Protein AF-A0A5B0Q9Y4-F1 (afdb_monomer)

Mean predicted aligned error: 6.1 Å

Sequence (51 aa):
MIPHKLEPSRSCMIGDRLDTDIAFGINGSLSTLLVLTGVITRADISQPQAK

Radius of gyration: 13.21 Å; Cα contacts (8 Å, |Δi|>4): 65; chains: 1; bounding box: 38×21×26 Å

InterPro domains:
  IPR023214 HAD superfamily [G3DSA:3.40.50.1000] (2-51)
  IPR036412 HAD-like superfamily [SSF56784] (5-49)

Solvent-accessible surface area (backbone atoms only — not comparable to full-atom values): 3226 Å² total; per-residue (Å²): 134,84,78,78,91,74,57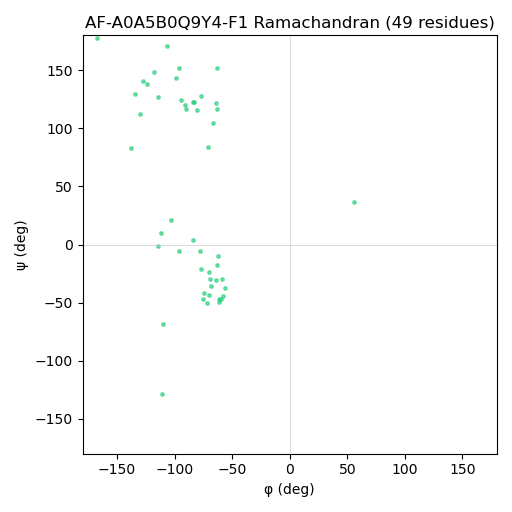,43,92,82,38,70,35,73,33,30,44,65,86,53,41,42,43,47,13,55,77,63,59,26,46,64,46,82,44,65,86,58,80,39,42,77,72,58,71,74,44,98,70,77,124

pLDDT: mean 87.04, std 15.75, range [38.69, 97.88]

Secondary structure (DSSP, 8-state):
-------GGG-EEEES-IIIIIHHHHHTT-EEEE-SSSS--HHHHT-S---

Nearest PDB structures (foldseek):
  3qgm-assembly1_B  TM=9.639E-01  e=8.220E-02  Archaeoglobus fulgidus
  1ys9-assembly1_A  TM=8.353E-01  e=1.563E-01  Streptococcus pyogenes M1 GAS
  6nq4-assembly2_B  TM=8.518E-01  e=7.003E-01  Brucella suis 1330

Foldseek 3Di:
DPDDPDDQAPAEFEEADCVPGVVCNVVVSHHYDHDQPDDNHPVCVPDPDPD

Structure (mmCIF, N/CA/C/O backbone):
data_AF-A0A5B0Q9Y4-F1
#
_entry.id   AF-A0A5B0Q9Y4-F1
#
loop_
_atom_site.group_PDB
_atom_site.id
_atom_site.type_symbol
_atom_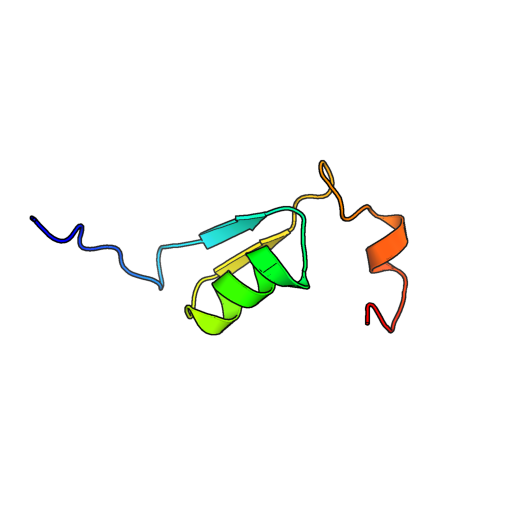site.label_atom_id
_atom_site.label_alt_id
_atom_site.label_comp_id
_atom_site.label_asym_id
_atom_site.label_entity_id
_atom_site.label_seq_id
_atom_site.pdbx_PDB_ins_code
_atom_site.Cartn_x
_atom_site.Cartn_y
_atom_site.Cartn_z
_atom_site.occupancy
_atom_site.B_iso_or_equiv
_atom_site.auth_seq_id
_atom_site.auth_comp_id
_atom_site.auth_asym_id
_atom_site.auth_atom_id
_atom_site.pdbx_PDB_model_num
ATOM 1 N N . MET A 1 1 ? 21.839 12.549 -14.642 1.00 50.25 1 MET A N 1
ATOM 2 C CA . MET A 1 1 ? 21.097 11.806 -13.602 1.00 50.25 1 MET A CA 1
ATOM 3 C C . MET A 1 1 ? 21.585 10.369 -13.672 1.00 50.25 1 MET A C 1
ATOM 5 O O . MET A 1 1 ? 21.432 9.765 -14.725 1.00 50.25 1 MET A O 1
ATOM 9 N N . ILE A 1 2 ? 22.292 9.870 -12.657 1.00 55.94 2 ILE A N 1
ATOM 10 C CA . ILE A 1 2 ? 22.742 8.471 -12.649 1.00 55.94 2 ILE A CA 1
ATOM 11 C C . ILE A 1 2 ? 21.534 7.648 -12.194 1.00 55.94 2 ILE A C 1
ATOM 13 O O . ILE A 1 2 ? 21.073 7.873 -11.075 1.00 55.94 2 ILE A O 1
ATOM 17 N N . PRO A 1 3 ? 20.966 6.763 -13.028 1.00 68.88 3 PRO A N 1
ATOM 18 C CA . PRO A 1 3 ? 19.866 5.924 -12.589 1.00 68.88 3 PRO A CA 1
ATOM 19 C C . PRO A 1 3 ? 20.373 5.009 -11.474 1.00 68.88 3 PRO A C 1
ATOM 21 O O . PRO A 1 3 ? 21.332 4.255 -11.657 1.00 68.88 3 PRO A O 1
ATOM 24 N N . HIS A 1 4 ? 19.743 5.087 -10.304 1.00 73.12 4 HIS A N 1
ATOM 25 C CA . HIS A 1 4 ? 19.934 4.074 -9.279 1.00 73.12 4 HIS A CA 1
ATOM 26 C C . HIS A 1 4 ? 19.415 2.750 -9.851 1.00 73.12 4 HIS A C 1
ATOM 28 O O . HIS A 1 4 ? 18.237 2.638 -10.186 1.00 73.12 4 HIS A O 1
ATOM 34 N N . LYS A 1 5 ? 20.302 1.761 -10.020 1.00 81.75 5 LYS A N 1
ATOM 35 C CA . LYS A 1 5 ? 19.927 0.401 -10.430 1.00 81.75 5 LYS A CA 1
ATOM 36 C C . LYS A 1 5 ? 19.211 -0.288 -9.267 1.00 81.75 5 LYS A C 1
ATOM 38 O O . LYS A 1 5 ? 19.845 -0.957 -8.454 1.00 81.75 5 LYS A O 1
ATOM 43 N N . LEU A 1 6 ? 17.911 -0.045 -9.155 1.00 85.69 6 LEU A N 1
ATOM 44 C CA . LEU A 1 6 ? 17.033 -0.720 -8.208 1.00 85.69 6 LEU A CA 1
ATOM 45 C C . LEU A 1 6 ? 16.373 -1.899 -8.918 1.00 85.69 6 LEU A C 1
ATOM 47 O O . LEU A 1 6 ? 15.739 -1.726 -9.954 1.00 85.69 6 LEU A O 1
ATOM 51 N N . GLU A 1 7 ? 16.533 -3.091 -8.352 1.00 90.69 7 GLU A N 1
ATOM 52 C CA . GLU A 1 7 ? 15.914 -4.316 -8.855 1.00 90.69 7 GLU A CA 1
ATOM 53 C C . GLU A 1 7 ? 14.543 -4.494 -8.178 1.00 90.69 7 GLU A C 1
ATOM 55 O O . GLU A 1 7 ? 14.505 -4.667 -6.951 1.00 90.69 7 GLU A O 1
ATOM 60 N N . PRO A 1 8 ? 13.416 -4.475 -8.919 1.00 91.44 8 PRO A N 1
ATOM 61 C CA . PRO A 1 8 ? 12.075 -4.614 -8.338 1.00 91.44 8 PRO A CA 1
ATOM 62 C C . PRO A 1 8 ? 11.904 -5.898 -7.519 1.00 91.44 8 PRO A C 1
ATOM 64 O O . PRO A 1 8 ? 11.334 -5.875 -6.434 1.00 91.44 8 PRO A O 1
ATOM 67 N N . SER A 1 9 ? 12.515 -6.996 -7.975 1.00 93.75 9 SER A N 1
ATOM 68 C CA . SER A 1 9 ? 12.514 -8.304 -7.300 1.00 93.75 9 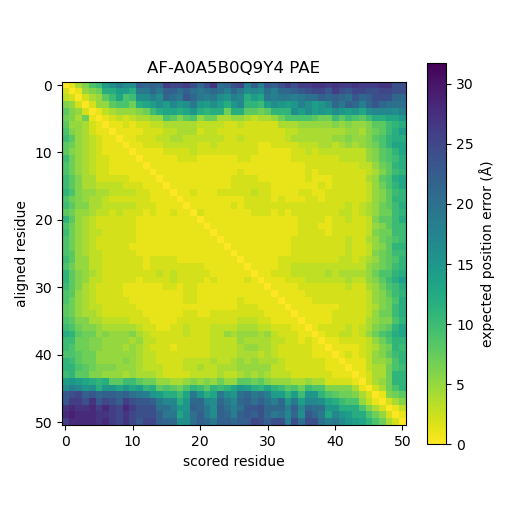SER A CA 1
ATOM 69 C C . SER A 1 9 ? 13.190 -8.304 -5.925 1.00 93.75 9 SER A C 1
ATOM 71 O O . SER A 1 9 ? 12.987 -9.223 -5.135 1.00 93.75 9 SER A O 1
ATOM 73 N N . ARG A 1 10 ? 14.003 -7.284 -5.631 1.00 94.19 10 ARG A N 1
ATOM 74 C CA . ARG A 1 10 ? 14.698 -7.089 -4.351 1.00 94.19 10 ARG A CA 1
ATOM 75 C C . ARG A 1 10 ? 14.169 -5.880 -3.579 1.00 94.19 10 ARG A C 1
ATOM 77 O O . ARG A 1 10 ? 14.785 -5.470 -2.598 1.00 94.19 10 ARG A O 1
ATOM 84 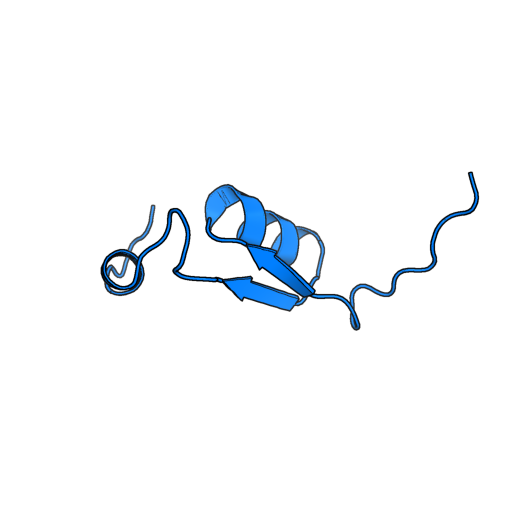N N . SER A 1 11 ? 13.063 -5.304 -4.037 1.00 94.31 11 SER A N 1
ATOM 85 C CA . SER A 1 11 ? 12.465 -4.091 -3.492 1.00 94.31 11 SER A CA 1
ATOM 86 C C . SER A 1 11 ? 11.064 -4.389 -2.949 1.00 94.31 11 SER A C 1
ATOM 88 O O . SER A 1 11 ? 10.357 -5.266 -3.447 1.00 94.31 11 SER A O 1
ATOM 90 N N . CYS A 1 12 ? 10.662 -3.663 -1.906 1.00 97.00 12 CYS A N 1
ATOM 91 C CA . CYS A 1 12 ? 9.363 -3.822 -1.260 1.00 97.00 12 CYS A CA 1
ATOM 92 C C . CYS A 1 12 ? 8.726 -2.449 -1.025 1.00 97.00 12 CYS A C 1
ATOM 94 O O . CYS A 1 12 ? 9.373 -1.559 -0.473 1.00 97.00 12 CYS A O 1
ATOM 96 N N . MET A 1 13 ? 7.472 -2.286 -1.441 1.00 97.75 13 MET A N 1
ATOM 97 C CA . MET A 1 13 ? 6.655 -1.115 -1.148 1.00 97.75 13 MET A CA 1
ATOM 98 C C . MET A 1 13 ? 6.003 -1.282 0.223 1.00 97.75 13 MET A C 1
ATOM 100 O O . MET A 1 13 ? 5.281 -2.252 0.456 1.00 97.75 13 MET A O 1
ATOM 104 N N . ILE A 1 14 ? 6.255 -0.338 1.127 1.00 97.88 14 ILE A N 1
ATOM 105 C CA . ILE A 1 14 ? 5.703 -0.331 2.484 1.00 97.88 14 ILE A CA 1
ATOM 106 C C . ILE A 1 14 ? 4.769 0.866 2.602 1.00 97.88 14 ILE A C 1
ATOM 108 O O . ILE A 1 14 ? 5.188 1.987 2.320 1.00 97.88 14 ILE A O 1
ATOM 112 N N . GLY A 1 15 ? 3.535 0.639 3.039 1.00 97.75 15 GLY A N 1
ATOM 113 C CA . GLY A 1 15 ? 2.563 1.715 3.203 1.00 97.75 15 GLY A CA 1
ATOM 114 C C . GLY A 1 15 ? 1.338 1.292 3.992 1.00 97.75 15 GLY A C 1
ATOM 1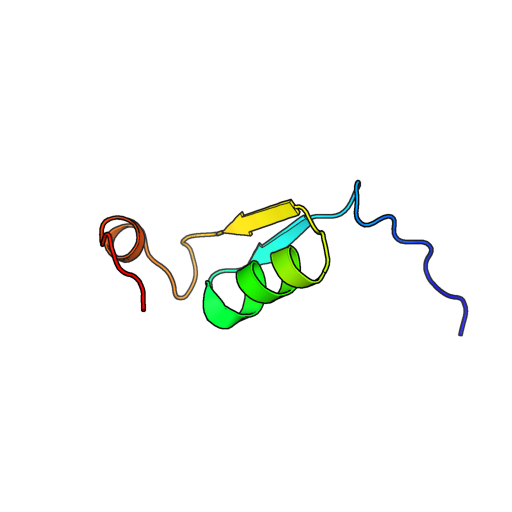15 O O . GLY A 1 15 ? 1.231 0.145 4.425 1.00 97.75 15 GLY A O 1
ATOM 116 N N . ASP A 1 16 ? 0.437 2.236 4.216 1.00 96.81 16 ASP A N 1
ATOM 117 C CA . ASP A 1 16 ? -0.725 2.088 5.089 1.00 96.81 16 ASP A CA 1
ATOM 118 C C . ASP A 1 16 ? -2.057 2.155 4.337 1.00 96.81 16 ASP A C 1
ATOM 120 O O . ASP A 1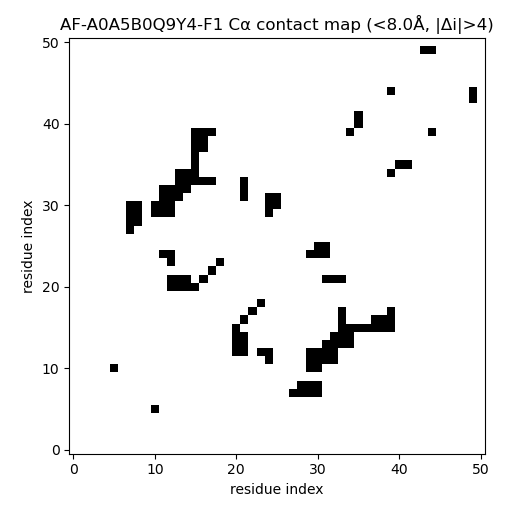 16 ? -3.102 1.998 4.963 1.00 96.81 16 ASP A O 1
ATOM 124 N N . ARG A 1 17 ? -2.042 2.365 3.014 1.00 95.50 17 ARG A N 1
ATOM 125 C CA . ARG A 1 17 ? -3.243 2.465 2.171 1.00 95.50 17 ARG A CA 1
ATOM 126 C C . ARG A 1 17 ? -3.237 1.461 1.021 1.00 95.50 17 ARG A C 1
ATOM 128 O O . ARG A 1 17 ? -2.228 1.263 0.345 1.00 95.50 17 ARG A O 1
ATOM 135 N N . LEU A 1 18 ? -4.393 0.847 0.768 1.00 94.81 18 LEU A N 1
ATOM 136 C CA . LEU A 1 18 ? -4.550 -0.157 -0.291 1.00 94.81 18 LEU A CA 1
ATOM 137 C C . LEU A 1 18 ? -4.577 0.460 -1.697 1.00 94.81 18 LEU A C 1
ATOM 139 O O . LEU A 1 18 ? -3.960 -0.074 -2.616 1.00 94.81 18 LEU A O 1
ATOM 143 N N . ASP A 1 19 ? -5.277 1.579 -1.853 1.00 95.25 19 ASP A N 1
ATOM 144 C CA . ASP A 1 19 ? -5.555 2.255 -3.124 1.00 95.25 19 ASP A CA 1
ATOM 145 C C . ASP A 1 19 ? -4.369 3.061 -3.668 1.00 95.25 19 ASP A C 1
ATOM 147 O O . ASP A 1 19 ? -4.298 3.313 -4.872 1.00 95.25 19 ASP A O 1
ATOM 151 N 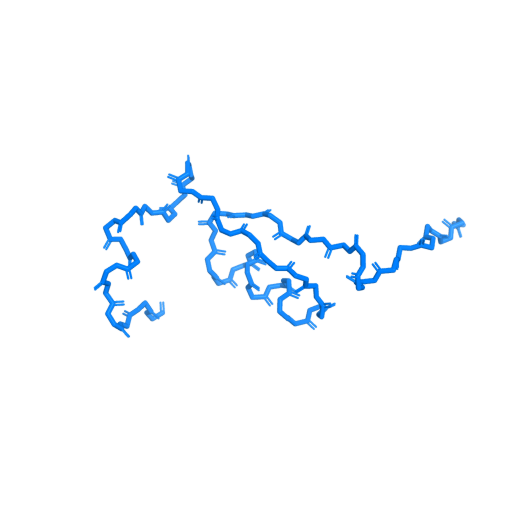N . THR A 1 20 ? -3.416 3.425 -2.806 1.00 95.31 20 THR A N 1
ATOM 152 C CA . THR A 1 20 ? -2.189 4.123 -3.202 1.00 95.31 20 THR A CA 1
ATOM 153 C C . THR A 1 20 ? -0.965 3.233 -3.079 1.00 95.31 20 THR A C 1
ATOM 155 O O . THR A 1 20 ? -0.392 2.855 -4.094 1.00 95.31 20 THR A O 1
ATOM 158 N N . ASP A 1 21 ? -0.558 2.870 -1.864 1.00 97.50 21 ASP A N 1
ATOM 159 C CA . ASP A 1 21 ? 0.760 2.277 -1.631 1.00 97.50 21 ASP A CA 1
ATOM 160 C C . ASP A 1 21 ? 0.821 0.851 -2.164 1.00 97.50 21 ASP A C 1
ATOM 162 O O . ASP A 1 21 ? 1.711 0.491 -2.935 1.00 97.50 21 ASP A O 1
ATOM 166 N N . ILE A 1 22 ? -0.167 0.040 -1.788 1.00 96.69 22 ILE A N 1
ATOM 167 C CA . ILE A 1 22 ? -0.228 -1.360 -2.203 1.00 96.69 22 ILE A CA 1
ATOM 168 C C . ILE A 1 22 ? -0.543 -1.455 -3.697 1.00 96.69 22 ILE A C 1
ATOM 170 O O . ILE A 1 22 ? 0.138 -2.190 -4.412 1.00 96.69 22 ILE A O 1
ATOM 174 N N . ALA A 1 23 ? -1.492 -0.660 -4.199 1.00 96.88 23 ALA A N 1
ATOM 175 C CA . ALA A 1 23 ? -1.771 -0.566 -5.629 1.00 96.88 23 ALA A CA 1
ATOM 176 C C . ALA A 1 23 ? -0.533 -0.141 -6.439 1.00 96.88 23 ALA A C 1
ATOM 178 O O . ALA A 1 23 ? -0.235 -0.751 -7.466 1.00 96.88 23 ALA A O 1
ATOM 179 N N . PHE A 1 24 ? 0.229 0.853 -5.973 1.00 97.50 24 PHE A N 1
ATOM 180 C CA . PHE A 1 24 ? 1.481 1.268 -6.605 1.00 97.50 24 PHE A CA 1
ATOM 181 C C . PHE A 1 24 ? 2.508 0.136 -6.618 1.00 97.50 24 PHE A C 1
ATOM 183 O O . PHE A 1 24 ? 3.096 -0.141 -7.661 1.00 97.50 24 PHE A O 1
ATOM 190 N N . GLY A 1 25 ? 2.702 -0.543 -5.484 1.00 96.75 25 GLY A N 1
ATOM 191 C CA . GLY A 1 25 ? 3.637 -1.657 -5.380 1.00 96.75 25 GLY A CA 1
ATOM 192 C C . GLY A 1 25 ? 3.291 -2.803 -6.332 1.00 96.75 25 GLY A C 1
ATOM 193 O O . GLY A 1 25 ? 4.155 -3.249 -7.084 1.00 96.75 25 GLY A O 1
ATOM 194 N N . ILE A 1 26 ? 2.020 -3.209 -6.382 1.00 96.00 26 ILE A N 1
ATOM 195 C CA . ILE A 1 26 ? 1.534 -4.248 -7.301 1.00 96.00 26 ILE A CA 1
ATOM 196 C C . ILE A 1 26 ? 1.736 -3.821 -8.762 1.00 96.00 26 ILE A C 1
ATOM 198 O O . ILE A 1 26 ? 2.329 -4.567 -9.543 1.00 96.00 26 ILE A O 1
ATOM 202 N N . ASN A 1 27 ? 1.313 -2.607 -9.131 1.00 96.81 27 ASN A N 1
ATOM 203 C CA . ASN A 1 27 ? 1.455 -2.090 -10.497 1.00 96.81 27 ASN A CA 1
ATOM 204 C C . ASN A 1 27 ? 2.928 -1.927 -10.912 1.00 96.81 27 ASN A C 1
ATOM 206 O O . ASN A 1 27 ? 3.270 -2.086 -12.082 1.00 96.81 27 ASN A O 1
ATOM 210 N N . GLY A 1 28 ? 3.807 -1.640 -9.950 1.00 94.44 28 GLY A N 1
ATOM 211 C CA . GLY A 1 28 ? 5.254 -1.541 -10.124 1.00 94.44 28 GLY A CA 1
ATOM 212 C C . GLY A 1 28 ? 6.001 -2.876 -10.053 1.00 94.44 28 GLY A C 1
ATOM 213 O O . GLY A 1 28 ? 7.229 -2.868 -10.107 1.00 94.44 28 GLY A O 1
ATOM 214 N N . SER A 1 29 ? 5.302 -4.013 -9.929 1.00 94.94 29 SER A N 1
ATOM 215 C CA . SER A 1 29 ? 5.907 -5.347 -9.752 1.00 94.94 29 SER A CA 1
ATOM 216 C C . SER A 1 29 ? 6.856 -5.442 -8.545 1.00 94.94 29 SER A C 1
ATOM 218 O O . SER A 1 29 ? 7.883 -6.121 -8.588 1.00 94.94 29 SER A O 1
ATOM 220 N N . LEU A 1 30 ? 6.513 -4.745 -7.463 1.00 96.94 30 LEU A N 1
ATOM 221 C CA . LEU A 1 30 ? 7.195 -4.795 -6.175 1.00 96.94 30 LEU A CA 1
ATOM 222 C C . LEU A 1 30 ? 6.482 -5.779 -5.246 1.00 96.94 30 LEU A C 1
ATOM 224 O O . LEU A 1 30 ? 5.265 -5.954 -5.308 1.00 96.94 30 LEU A O 1
ATOM 228 N N . SER A 1 31 ? 7.230 -6.366 -4.311 1.00 97.56 31 SER A N 1
ATOM 229 C CA . SER A 1 31 ? 6.590 -6.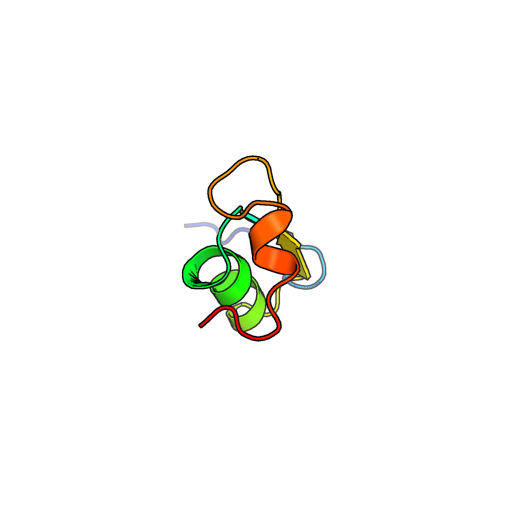933 -3.118 1.00 97.56 31 SER A CA 1
ATOM 230 C C . SER A 1 31 ? 5.916 -5.810 -2.325 1.00 97.56 31 SER A C 1
ATOM 232 O O . SER A 1 31 ? 6.376 -4.670 -2.371 1.00 97.56 31 SER A O 1
ATOM 234 N N . THR A 1 32 ? 4.849 -6.109 -1.586 1.00 97.69 32 THR A N 1
ATOM 235 C CA . THR A 1 32 ? 4.122 -5.099 -0.802 1.00 97.69 32 THR A CA 1
ATOM 236 C C . THR A 1 32 ? 3.965 -5.518 0.653 1.00 97.69 32 THR A C 1
ATOM 238 O O . THR A 1 32 ? 3.658 -6.677 0.929 1.00 97.69 32 THR A O 1
ATOM 241 N N . LEU A 1 33 ? 4.109 -4.572 1.580 1.00 97.75 33 LEU A N 1
ATOM 242 C CA . LEU A 1 33 ? 3.888 -4.768 3.009 1.00 97.75 33 LEU A CA 1
ATOM 243 C C . LEU A 1 33 ? 2.969 -3.666 3.542 1.00 97.75 33 LEU A C 1
ATOM 245 O O . LEU A 1 33 ? 3.346 -2.497 3.606 1.00 97.75 33 LEU A O 1
ATOM 249 N N . LEU A 1 34 ? 1.761 -4.064 3.939 1.00 97.06 34 LEU A N 1
ATOM 250 C CA . LEU A 1 34 ? 0.780 -3.177 4.552 1.00 97.06 34 LEU A CA 1
ATOM 251 C C . LEU A 1 34 ? 1.063 -3.038 6.051 1.00 97.06 34 LEU A C 1
ATOM 253 O O . LEU A 1 34 ? 1.064 -4.034 6.780 1.00 97.06 34 LEU A O 1
ATOM 257 N N . VAL A 1 35 ? 1.270 -1.811 6.521 1.00 96.81 35 VAL A N 1
ATOM 258 C CA . VAL A 1 35 ? 1.387 -1.502 7.951 1.00 96.81 35 VAL A CA 1
ATOM 259 C C . VAL A 1 35 ? 0.067 -0.969 8.498 1.00 96.81 35 VAL A C 1
ATOM 261 O O . VAL A 1 35 ? -0.642 -0.226 7.832 1.00 96.81 35 VAL A O 1
ATOM 264 N N . LEU A 1 36 ? -0.255 -1.336 9.741 1.00 95.81 36 LEU A N 1
ATOM 265 C CA . LEU A 1 36 ? -1.541 -1.006 10.385 1.00 95.81 36 LEU A CA 1
ATOM 266 C C . LEU A 1 36 ? -1.430 0.141 11.391 1.00 95.81 36 LEU A C 1
ATOM 268 O O . LEU A 1 36 ? -2.214 0.242 12.332 1.00 95.81 36 LEU A O 1
ATOM 272 N N . THR A 1 37 ? -0.380 0.943 11.246 1.00 93.56 37 THR A N 1
ATOM 273 C CA . THR A 1 37 ? -0.089 2.107 12.089 1.00 93.56 37 THR A CA 1
ATOM 274 C C . THR A 1 37 ? -0.581 3.413 11.471 1.00 93.56 37 THR A C 1
ATOM 276 O O . THR A 1 37 ? -0.444 4.456 12.102 1.00 93.56 37 THR A O 1
ATOM 279 N N . GLY A 1 38 ? -1.090 3.365 10.238 1.00 92.62 38 GLY A N 1
ATOM 280 C CA . GLY A 1 38 ? -1.618 4.515 9.515 1.00 92.62 38 GLY A CA 1
ATOM 281 C C . GLY A 1 38 ? -3.129 4.420 9.339 1.00 92.62 38 GLY A C 1
ATOM 282 O O . GLY A 1 38 ? -3.866 4.234 10.304 1.00 92.62 38 GLY A O 1
ATOM 283 N N . VAL A 1 39 ? -3.579 4.589 8.103 1.00 93.94 39 VAL A N 1
ATOM 284 C CA . VAL A 1 39 ? -4.987 4.750 7.735 1.00 93.94 39 VAL A CA 1
ATOM 285 C C . VAL A 1 39 ? -5.741 3.437 7.792 1.00 93.94 39 VAL A C 1
ATOM 287 O O . VAL A 1 39 ? -6.828 3.399 8.363 1.00 93.94 39 VAL A O 1
ATOM 290 N N . ILE A 1 40 ? -5.180 2.369 7.223 1.00 92.69 40 ILE A N 1
ATOM 291 C CA . ILE A 1 40 ? -5.786 1.046 7.326 1.00 92.69 40 ILE A CA 1
ATOM 292 C C . ILE A 1 40 ? -5.509 0.468 8.710 1.00 92.69 40 ILE A C 1
ATOM 294 O O . ILE A 1 40 ? -4.369 0.364 9.165 1.00 92.69 40 ILE A O 1
ATOM 298 N N . THR A 1 41 ? -6.577 0.039 9.369 1.00 92.31 41 THR A N 1
ATOM 299 C CA . THR A 1 41 ? -6.548 -0.612 10.673 1.00 92.31 41 THR A CA 1
ATOM 300 C C . THR A 1 41 ? -6.841 -2.106 10.544 1.00 92.31 41 THR A C 1
ATOM 302 O O . THR A 1 41 ? -7.265 -2.617 9.507 1.00 92.31 41 THR A O 1
ATOM 305 N N . ARG A 1 42 ? -6.659 -2.850 11.642 1.00 90.88 42 ARG A N 1
ATOM 306 C CA . ARG A 1 42 ? -7.024 -4.278 11.695 1.00 90.88 42 ARG A CA 1
ATOM 307 C C . ARG A 1 42 ? -8.508 -4.529 11.406 1.00 90.88 42 ARG A C 1
ATOM 309 O O . ARG A 1 42 ? -8.832 -5.599 10.900 1.00 90.88 42 ARG A O 1
ATOM 316 N N . ALA A 1 43 ? -9.390 -3.584 11.738 1.00 89.56 43 ALA A N 1
ATOM 317 C CA . ALA A 1 43 ? -10.827 -3.737 11.519 1.00 89.56 43 ALA A CA 1
ATOM 318 C C . ALA A 1 43 ? -11.176 -3.734 10.022 1.00 89.56 43 ALA A C 1
ATOM 320 O O . ALA A 1 43 ? -12.017 -4.521 9.588 1.00 89.56 43 ALA A O 1
ATOM 321 N N . ASP A 1 44 ? -10.467 -2.932 9.228 1.00 87.44 44 ASP A N 1
ATOM 322 C CA . ASP A 1 44 ? -10.717 -2.770 7.792 1.00 87.44 44 ASP A CA 1
ATOM 323 C C . ASP A 1 44 ? -10.355 -4.032 6.989 1.00 87.44 44 ASP A C 1
ATOM 325 O O . ASP A 1 44 ? -11.008 -4.356 6.002 1.00 87.44 44 ASP A O 1
ATOM 329 N N . ILE A 1 45 ? -9.370 -4.811 7.457 1.00 83.56 45 ILE A N 1
ATOM 330 C CA . ILE A 1 45 ? -8.914 -6.061 6.814 1.00 83.56 45 ILE A CA 1
ATOM 331 C C . ILE A 1 45 ? -9.950 -7.188 6.933 1.00 83.56 45 ILE A C 1
ATOM 333 O O . ILE A 1 45 ? -9.967 -8.115 6.127 1.00 83.56 45 ILE A O 1
ATOM 337 N N . SER A 1 46 ? -10.831 -7.122 7.933 1.00 72.94 46 SER A N 1
ATOM 338 C CA . SER A 1 46 ? -11.856 -8.149 8.156 1.00 72.94 46 SER A CA 1
ATOM 339 C C . SER A 1 46 ? -13.060 -8.041 7.213 1.00 72.94 46 SER A C 1
ATOM 341 O O . SER A 1 46 ? -13.929 -8.913 7.227 1.00 72.94 46 SER A O 1
ATOM 343 N N . GLN A 1 47 ? -13.122 -6.994 6.385 1.00 61.28 47 GLN A N 1
ATOM 344 C CA . GLN A 1 47 ? -14.229 -6.758 5.464 1.00 61.28 47 GLN A CA 1
ATOM 345 C C . GLN A 1 47 ? -13.930 -7.420 4.105 1.00 61.28 47 GLN A C 1
ATOM 347 O O . GLN A 1 47 ? -12.961 -7.039 3.451 1.00 61.28 47 GLN A O 1
ATOM 352 N N . PRO A 1 48 ? -14.760 -8.369 3.620 1.00 55.22 48 PRO A N 1
ATOM 353 C CA . PRO A 1 48 ? -14.535 -9.057 2.340 1.00 55.22 48 PRO A CA 1
ATOM 354 C C . PRO A 1 48 ? -14.558 -8.138 1.109 1.00 55.22 48 PRO A C 1
ATOM 356 O O . PRO A 1 48 ? -14.197 -8.563 0.014 1.00 55.22 48 PRO A O 1
ATOM 359 N N . GLN A 1 49 ? -14.977 -6.883 1.272 1.00 53.22 49 GLN A N 1
ATOM 360 C CA . GLN A 1 49 ? -14.953 -5.854 0.244 1.00 53.22 49 GLN A CA 1
ATOM 361 C C . GLN A 1 49 ? -14.473 -4.532 0.851 1.00 53.22 49 GLN A C 1
ATOM 363 O O . GLN A 1 49 ? -15.273 -3.657 1.179 1.00 53.22 49 GLN A O 1
ATOM 368 N N . ALA A 1 50 ? -13.156 -4.364 0.954 1.00 45.75 50 ALA A N 1
ATOM 369 C CA . ALA A 1 50 ? -12.586 -3.030 0.822 1.00 45.75 50 ALA A CA 1
ATOM 370 C C . ALA A 1 50 ? -12.815 -2.606 -0.640 1.00 45.75 50 ALA A C 1
ATOM 372 O O . ALA A 1 50 ? -12.226 -3.188 -1.553 1.00 45.75 50 ALA A O 1
ATOM 373 N N . LYS A 1 51 ? -13.787 -1.714 -0.855 1.00 38.69 51 LYS A N 1
ATOM 374 C CA . LYS A 1 51 ? -13.989 -1.041 -2.144 1.00 38.69 51 LYS A CA 1
AT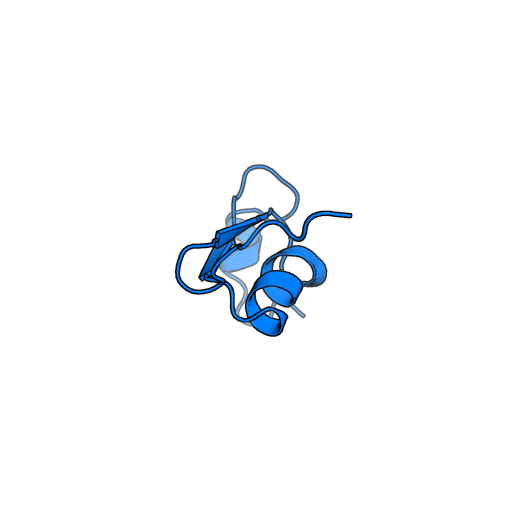OM 375 C C . LYS A 1 51 ? -12.872 -0.044 -2.400 1.00 38.69 51 LYS A C 1
ATOM 377 O O . LYS A 1 51 ? -12.444 0.589 -1.411 1.00 38.69 51 LYS A O 1
#

Organism: NCBI:txid56615